Protein AF-A0A754MIR2-F1 (afdb_monomer)

Mean predicted aligned error: 6.43 Å

Solvent-accessible surface area (backbone atoms only — not comparable to full-atom values): 4749 Å² total; per-residue (Å²): 115,92,85,52,92,78,70,88,73,52,62,73,54,39,29,52,52,44,35,50,54,50,34,63,73,66,72,53,88,76,84,52,92,80,35,68,64,56,54,51,18,46,54,52,23,52,52,52,44,49,50,53,51,51,51,50,56,50,61,44,43,72,45,73,91,66,27,52,72,75,50,34,55,52,56,58,60,73,78,109

Radius of gyration: 18.64 Å; Cα contacts (8 Å, |Δi|>4): 40; chains: 1; bounding box: 45×24×44 Å

pLDDT: mean 87.51, std 11.71, range [50.97, 97.62]

Sequence (80 aa):
MADSQFARPELPQLIATIRSDLLTRFQQDVVLRRMDAEVYSRVQAAAVHTLYGYIDYLARNMLPDMCDEEWLYRHAMIKR

Organism: Salmonella enterica (NCBI:txid28901)

Foldseek 3Di:
DVPDPDDQDDLVVQLVVQLVVLCVVVVPPDDDCPPPSNVVSNVVSVVVSVVVVVVVLCVQLVDLVRHDPVSVVVVVVVVD

Secondary structure (DSSP, 8-state):
-TT---PPPPHHHHHHHHHHHHHHHHT-----TT-HHHHHHHHHHHHHHHHHHHHHHHHHHSSTTT--HHHHHHHHHHT-

Nearest PDB structures (foldseek):
  8r5w-assembly1_D  TM=4.843E-01  e=8.572E+00  Mus musculus
  5zgh-assembly1_K  TM=3.562E-01  e=8.052E+00  Cyanidioschyzon merolae strain 10D

Structure (mmCIF, N/CA/C/O backbone):
data_AF-A0A754MIR2-F1
#
_entry.id   AF-A0A754MIR2-F1
#
loop_
_atom_site.group_PDB
_atom_site.id
_atom_site.type_symbol
_atom_site.label_atom_id
_atom_site.label_alt_id
_atom_site.label_comp_id
_atom_site.label_asym_id
_atom_site.label_entity_id
_atom_site.label_seq_id
_atom_site.pdbx_PDB_ins_code
_atom_site.Cartn_x
_atom_site.Cartn_y
_atom_site.Cartn_z
_atom_site.occupancy
_atom_site.B_iso_or_equiv
_atom_site.auth_seq_id
_atom_site.auth_comp_id
_atom_site.auth_asym_id
_atom_site.auth_atom_id
_atom_site.pdbx_PDB_model_num
ATOM 1 N N . MET A 1 1 ? 1.289 -11.891 -14.771 1.00 50.97 1 MET A N 1
ATOM 2 C CA . MET A 1 1 ? 0.325 -11.311 -13.805 1.00 50.97 1 MET A CA 1
ATOM 3 C C . MET A 1 1 ? -1.134 -11.617 -14.147 1.00 50.97 1 MET A C 1
ATOM 5 O O . MET A 1 1 ? -1.934 -11.562 -13.230 1.00 50.97 1 MET A O 1
ATOM 9 N N . ALA A 1 2 ? -1.482 -11.993 -15.389 1.00 51.91 2 ALA A N 1
ATOM 10 C CA . ALA A 1 2 ? -2.859 -12.356 -15.764 1.00 51.91 2 ALA A CA 1
ATOM 11 C C . ALA A 1 2 ? -3.429 -13.592 -15.023 1.00 51.91 2 ALA A C 1
ATOM 13 O O . ALA A 1 2 ? -4.636 -13.663 -14.840 1.00 51.91 2 ALA A O 1
ATOM 14 N N . ASP A 1 3 ? -2.571 -14.495 -14.523 1.00 58.22 3 ASP A N 1
ATOM 15 C CA . ASP A 1 3 ? -2.983 -15.681 -13.742 1.00 58.22 3 ASP A CA 1
ATOM 16 C C . ASP A 1 3 ? -2.814 -15.526 -12.219 1.00 58.22 3 ASP A C 1
ATOM 18 O O . ASP A 1 3 ? -3.017 -16.471 -11.457 1.00 58.22 3 ASP A O 1
ATOM 22 N N . SER A 1 4 ? -2.414 -14.341 -11.744 1.00 62.38 4 SER A N 1
ATOM 23 C CA . SER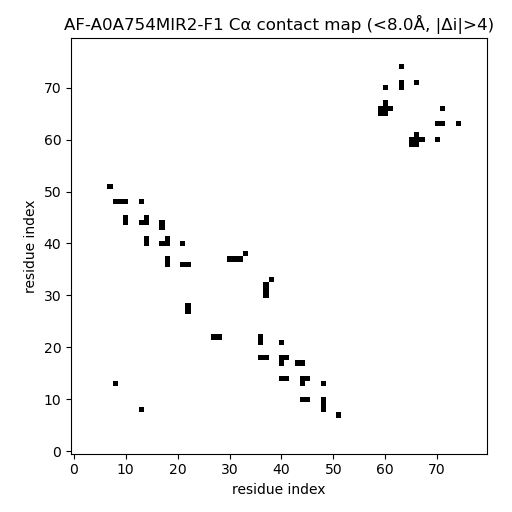 A 1 4 ? -2.374 -14.077 -10.306 1.00 62.38 4 SER A CA 1
ATOM 24 C C . SER A 1 4 ? -3.771 -13.670 -9.852 1.00 62.38 4 SER A C 1
ATOM 26 O O . SER A 1 4 ? -4.290 -12.654 -10.299 1.00 62.38 4 SER A O 1
ATOM 28 N N . GLN A 1 5 ? -4.366 -14.413 -8.917 1.00 69.88 5 GLN A N 1
ATOM 29 C CA . GLN A 1 5 ? -5.632 -14.029 -8.271 1.00 69.88 5 GLN A CA 1
ATOM 30 C C . GLN A 1 5 ? -5.507 -12.755 -7.406 1.00 69.88 5 GLN A C 1
ATOM 32 O O . GLN A 1 5 ? -6.469 -12.342 -6.762 1.00 69.88 5 GLN A O 1
ATOM 37 N N . PHE A 1 6 ? -4.323 -12.136 -7.347 1.00 75.81 6 PHE A N 1
ATOM 38 C CA . PHE A 1 6 ? -4.077 -10.940 -6.558 1.00 75.81 6 PHE A CA 1
ATOM 39 C C . PHE A 1 6 ? -4.507 -9.675 -7.310 1.00 75.81 6 PHE A C 1
ATOM 41 O O . PHE A 1 6 ? -3.824 -9.220 -8.227 1.00 75.81 6 PHE A O 1
ATOM 48 N N . ALA A 1 7 ? -5.612 -9.079 -6.863 1.00 84.12 7 ALA A N 1
ATOM 49 C CA . ALA A 1 7 ? -6.001 -7.716 -7.201 1.00 84.12 7 ALA A CA 1
ATOM 50 C C . ALA A 1 7 ? -5.677 -6.791 -6.021 1.00 84.12 7 ALA A C 1
ATOM 52 O O . ALA A 1 7 ? -6.018 -7.102 -4.876 1.00 84.12 7 ALA A O 1
ATOM 53 N N . ARG A 1 8 ? -5.026 -5.651 -6.291 1.00 88.38 8 ARG A N 1
ATOM 54 C CA . ARG A 1 8 ? -4.731 -4.644 -5.263 1.00 88.38 8 ARG A CA 1
ATOM 55 C C . ARG A 1 8 ? -6.050 -4.136 -4.662 1.00 88.38 8 ARG A C 1
ATOM 57 O O . ARG A 1 8 ? -6.864 -3.598 -5.409 1.00 88.38 8 ARG A O 1
ATOM 64 N N . PRO A 1 9 ? -6.259 -4.251 -3.340 1.00 93.31 9 PRO A N 1
ATOM 65 C CA . PRO A 1 9 ? -7.471 -3.739 -2.719 1.00 93.31 9 PRO A CA 1
ATOM 66 C C . PRO A 1 9 ? -7.493 -2.207 -2.696 1.00 93.31 9 PRO A C 1
ATOM 68 O O . PRO A 1 9 ? -6.470 -1.548 -2.464 1.00 93.31 9 PRO A O 1
ATOM 71 N N . GLU A 1 10 ? -8.682 -1.639 -2.870 1.00 94.69 10 GLU A N 1
ATOM 72 C CA . GLU A 1 10 ? -8.894 -0.197 -2.772 1.00 94.69 10 GLU A CA 1
ATOM 73 C C . GLU A 1 10 ? -8.780 0.289 -1.323 1.00 94.69 10 GLU A C 1
ATOM 75 O O . GLU A 1 10 ? -9.048 -0.449 -0.370 1.00 94.69 10 GLU A O 1
ATOM 80 N N . LEU A 1 11 ? -8.417 1.561 -1.126 1.00 96.00 11 LEU A N 1
ATOM 81 C CA . LEU A 1 11 ? -8.221 2.117 0.219 1.00 96.00 11 LEU A CA 1
ATOM 82 C C . LEU A 1 11 ? -9.439 1.910 1.150 1.00 96.00 11 LEU A C 1
ATOM 84 O O . LEU A 1 11 ? -9.235 1.478 2.286 1.00 96.00 11 LEU A O 1
ATOM 88 N N . PRO A 1 12 ? -10.699 2.135 0.719 1.00 96.19 12 PRO A N 1
ATOM 89 C CA . PRO A 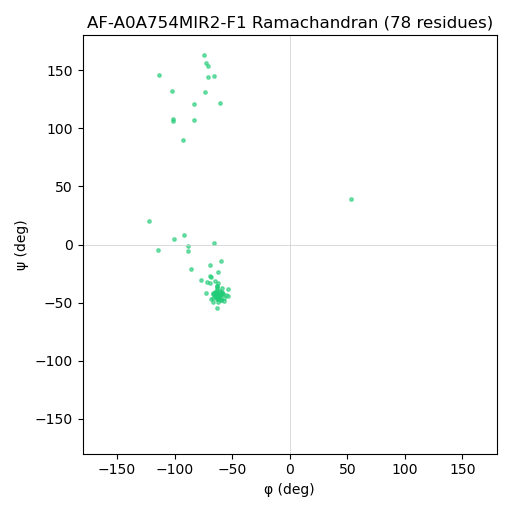1 12 ? -11.861 1.878 1.570 1.00 96.19 12 PRO A CA 1
ATOM 90 C C . PRO A 1 12 ? -12.012 0.403 1.962 1.00 96.19 12 PRO A C 1
ATOM 92 O O . PRO A 1 12 ? -12.458 0.114 3.072 1.00 96.19 12 PRO A O 1
ATOM 95 N N . GLN A 1 13 ? -11.616 -0.523 1.081 1.00 95.62 13 GLN A N 1
ATOM 96 C CA . GLN A 1 13 ? -11.643 -1.959 1.363 1.00 95.62 13 GLN A CA 1
ATOM 97 C C . GLN A 1 13 ? -10.605 -2.304 2.432 1.00 95.62 13 GLN A C 1
ATOM 99 O O . GLN A 1 13 ? -10.951 -2.940 3.422 1.00 95.62 13 GLN A O 1
ATOM 104 N N . LEU A 1 14 ? -9.373 -1.796 2.303 1.00 96.12 14 LEU A N 1
ATOM 105 C CA . LEU A 1 14 ? -8.321 -1.990 3.31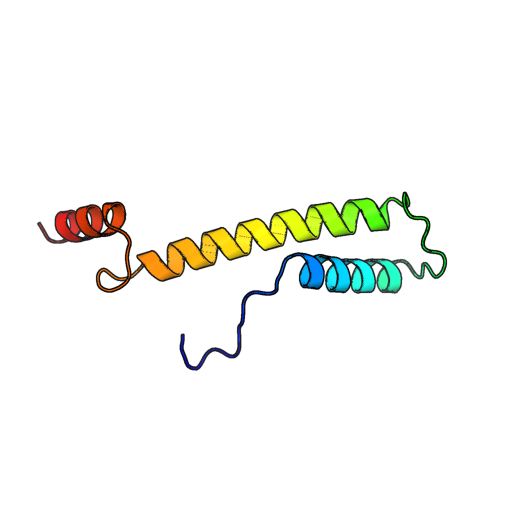0 1.00 96.12 14 LEU A CA 1
ATOM 106 C C . LEU A 1 14 ? -8.722 -1.439 4.679 1.00 96.12 14 LEU A C 1
ATOM 108 O O . LEU A 1 14 ? -8.510 -2.105 5.691 1.00 96.12 14 LEU A O 1
ATOM 112 N N . ILE A 1 15 ? -9.337 -0.253 4.720 1.00 95.56 15 ILE A N 1
ATOM 113 C CA . ILE A 1 15 ? -9.849 0.327 5.969 1.00 95.56 15 ILE A CA 1
ATOM 114 C C . ILE A 1 15 ? -10.892 -0.603 6.592 1.00 95.56 15 ILE A C 1
ATOM 116 O O . ILE A 1 15 ? -10.818 -0.883 7.787 1.00 95.56 15 ILE A O 1
ATOM 120 N N . ALA A 1 16 ? -11.855 -1.090 5.805 1.00 94.94 16 ALA A N 1
ATOM 121 C CA . ALA A 1 16 ? -12.908 -1.966 6.305 1.00 94.94 16 ALA A CA 1
ATOM 122 C C . ALA A 1 16 ? -12.350 -3.292 6.845 1.00 94.94 16 ALA A C 1
ATOM 124 O O . ALA A 1 16 ? -12.715 -3.683 7.955 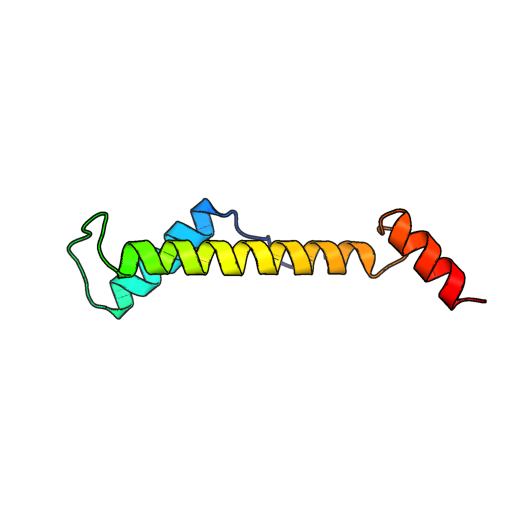1.00 94.94 16 ALA A O 1
ATOM 125 N N . THR A 1 17 ? -11.446 -3.938 6.102 1.00 95.25 17 THR A N 1
ATOM 126 C CA . THR A 1 17 ? -10.817 -5.207 6.489 1.00 95.25 17 THR A CA 1
ATOM 127 C C . THR A 1 17 ? -9.987 -5.056 7.760 1.00 95.25 17 THR A C 1
ATOM 129 O O . THR A 1 17 ? -10.260 -5.732 8.746 1.00 95.25 17 THR A O 1
ATOM 132 N N . ILE A 1 18 ? -9.042 -4.111 7.795 1.00 95.06 18 ILE A N 1
ATOM 133 C CA . ILE A 1 18 ? -8.159 -3.921 8.958 1.00 95.06 18 ILE A CA 1
ATOM 134 C C . ILE A 1 18 ? -8.965 -3.512 10.191 1.00 95.06 18 ILE A C 1
ATOM 136 O O . ILE A 1 18 ? -8.691 -3.974 11.297 1.00 95.06 18 ILE A O 1
ATOM 140 N N . ARG A 1 19 ? -9.986 -2.665 10.022 1.00 93.06 19 ARG A N 1
ATOM 141 C CA . ARG A 1 19 ? -10.881 -2.310 11.124 1.00 93.06 19 ARG A CA 1
ATOM 142 C C . ARG A 1 19 ? -11.605 -3.537 11.671 1.00 93.06 19 ARG A C 1
ATOM 144 O O . ARG A 1 19 ? -11.650 -3.694 12.886 1.00 93.06 19 ARG A O 1
ATOM 151 N N . SER A 1 20 ? -12.167 -4.378 10.801 1.00 92.38 20 SER A N 1
ATOM 152 C CA . SER A 1 20 ? -12.837 -5.615 11.215 1.00 92.38 20 SER A CA 1
ATOM 153 C C . SER A 1 20 ? -11.885 -6.500 12.016 1.00 92.38 20 SER A C 1
ATOM 155 O O . SER A 1 20 ? -12.214 -6.904 13.127 1.00 92.38 20 SER A O 1
ATOM 157 N N . ASP A 1 21 ? -10.674 -6.716 11.504 1.00 93.00 21 ASP A N 1
ATOM 158 C CA . ASP A 1 21 ? -9.668 -7.554 12.156 1.00 93.00 21 ASP A CA 1
ATOM 159 C C . ASP A 1 21 ? -9.269 -7.018 13.536 1.00 93.00 21 ASP A C 1
ATOM 161 O O . ASP A 1 21 ? -9.162 -7.785 14.495 1.00 93.00 21 ASP A O 1
ATOM 165 N N . LEU A 1 22 ? -9.066 -5.702 13.662 1.00 90.62 22 LEU A N 1
ATOM 166 C CA . LEU A 1 22 ? -8.713 -5.073 14.935 1.00 90.62 22 LEU A CA 1
ATOM 167 C C . LEU A 1 22 ? -9.849 -5.165 15.957 1.00 90.62 22 LEU A C 1
ATOM 169 O O . LEU A 1 22 ? -9.598 -5.543 17.099 1.00 90.62 22 LEU A O 1
ATOM 173 N N . LEU A 1 23 ? -11.089 -4.868 15.557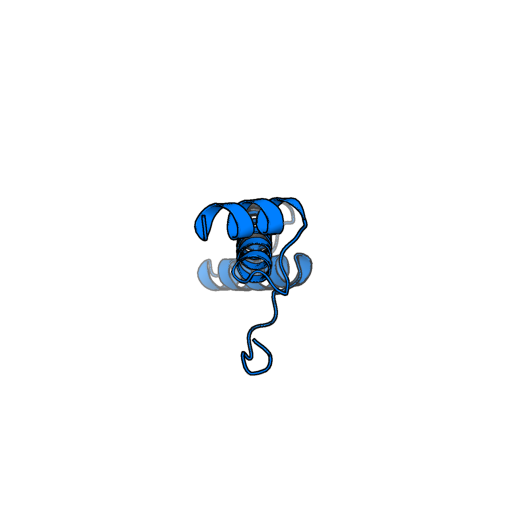 1.00 89.19 23 LEU A N 1
ATOM 174 C CA . LEU A 1 23 ? -12.247 -4.949 16.454 1.00 89.19 23 LEU A CA 1
ATOM 175 C C . LEU A 1 23 ? -12.481 -6.383 16.941 1.00 89.19 23 LEU A C 1
ATOM 177 O O . LEU A 1 23 ? -12.682 -6.598 18.136 1.00 89.19 23 LEU A O 1
ATOM 181 N N . THR A 1 24 ? -12.371 -7.371 16.045 1.00 90.19 24 THR A N 1
ATOM 182 C CA . THR A 1 24 ? -12.478 -8.790 16.405 1.00 90.19 24 THR A CA 1
ATOM 183 C C . THR A 1 24 ? -11.371 -9.212 17.371 1.00 90.19 24 THR A C 1
ATOM 185 O O . THR A 1 24 ? -11.647 -9.887 18.360 1.00 90.19 24 THR A O 1
ATOM 188 N N . ARG A 1 25 ? -10.118 -8.798 17.135 1.00 89.19 25 ARG A N 1
ATOM 189 C CA . ARG A 1 25 ? -8.985 -9.156 18.008 1.00 89.19 25 ARG A CA 1
ATOM 190 C C . ARG A 1 25 ? -9.047 -8.496 19.379 1.00 89.19 25 ARG A C 1
ATOM 192 O O . ARG A 1 25 ? -8.603 -9.100 20.350 1.00 89.19 25 ARG A O 1
ATOM 199 N N . PHE A 1 26 ? -9.581 -7.282 19.464 1.00 87.44 26 PHE A N 1
ATOM 200 C CA . PHE A 1 26 ? -9.729 -6.566 20.730 1.00 87.44 26 PHE A CA 1
ATOM 201 C C . PHE A 1 26 ? -11.038 -6.873 21.458 1.00 87.44 26 PHE A C 1
ATOM 203 O O . PHE A 1 26 ? -11.230 -6.355 22.555 1.00 87.44 26 PHE A O 1
ATOM 210 N N . GLN A 1 27 ? -11.908 -7.718 20.887 1.00 86.12 27 GLN A N 1
ATOM 211 C CA . GLN A 1 27 ? -13.216 -8.061 21.459 1.00 86.12 27 GLN A CA 1
ATOM 212 C C . GLN A 1 27 ? -14.042 -6.799 21.777 1.00 86.12 27 GLN A C 1
ATOM 214 O O . GLN A 1 27 ? -14.680 -6.689 22.822 1.00 86.12 27 GLN A O 1
ATOM 219 N N . GLN A 1 28 ? -13.969 -5.804 20.887 1.00 76.88 28 GLN A N 1
ATOM 220 C CA . GLN A 1 28 ? -14.621 -4.507 21.052 1.00 76.88 28 GLN A CA 1
ATOM 221 C C . GLN A 1 28 ? -15.899 -4.444 20.213 1.00 76.88 28 GLN A C 1
ATOM 223 O O . GLN A 1 28 ? -15.837 -4.260 18.999 1.00 76.88 28 GLN A O 1
ATOM 228 N N . ASP A 1 29 ? -17.055 -4.524 20.874 1.00 68.94 29 ASP A N 1
ATOM 229 C CA . ASP A 1 29 ? -18.367 -4.440 20.213 1.00 68.94 29 ASP A CA 1
ATOM 230 C C . ASP A 1 29 ? -18.859 -2.990 20.024 1.00 68.94 29 ASP A C 1
ATOM 232 O O . ASP A 1 29 ? -19.701 -2.710 19.169 1.00 68.94 29 ASP A O 1
ATOM 236 N N . VAL A 1 30 ? -18.330 -2.036 20.804 1.00 63.75 30 VAL A N 1
ATOM 237 C CA . VAL A 1 30 ? -18.753 -0.625 20.775 1.00 63.75 30 VAL A CA 1
ATOM 238 C C . VAL A 1 30 ? -17.761 0.216 19.976 1.00 63.75 30 VAL A C 1
ATOM 240 O O . VAL A 1 30 ? -16.658 0.516 20.430 1.00 63.75 30 VAL A O 1
ATOM 243 N N . VAL A 1 31 ? -18.174 0.653 18.785 1.00 65.94 31 VAL A N 1
ATOM 244 C CA . VAL A 1 31 ? -17.321 1.427 17.873 1.00 65.94 31 VAL A CA 1
ATOM 245 C C . VAL A 1 31 ? -17.517 2.926 18.100 1.00 65.94 31 VAL A C 1
ATOM 247 O O . VAL A 1 31 ? -18.355 3.579 17.476 1.00 65.94 31 VAL A O 1
ATOM 250 N N . LEU A 1 32 ? -16.728 3.508 19.003 1.00 72.44 32 LEU A N 1
ATOM 251 C CA . LEU A 1 32 ? -16.617 4.964 19.089 1.00 72.44 32 LEU A CA 1
ATOM 252 C C . LEU A 1 32 ? -15.796 5.478 17.899 1.00 72.44 32 LEU A C 1
ATOM 254 O O . LEU A 1 32 ? -14.690 5.015 17.640 1.00 72.44 32 LEU A O 1
ATOM 258 N N . ARG A 1 33 ? -16.297 6.509 17.206 1.00 62.59 33 ARG A N 1
ATOM 259 C CA . ARG A 1 33 ? -15.675 7.090 15.993 1.00 62.59 33 ARG A CA 1
ATOM 260 C C . ARG A 1 33 ? -14.247 7.633 16.204 1.00 62.59 33 ARG A C 1
ATOM 262 O O . ARG A 1 33 ? -13.567 7.936 15.228 1.00 62.59 33 ARG A O 1
ATOM 269 N N . ARG A 1 34 ? -13.829 7.809 17.464 1.00 66.69 34 ARG A N 1
ATOM 270 C CA . ARG A 1 34 ? -12.500 8.277 17.905 1.00 66.69 34 ARG A CA 1
ATOM 271 C C . ARG A 1 34 ? -11.792 7.276 18.827 1.00 66.69 34 ARG A C 1
ATOM 273 O O . ARG A 1 34 ? -10.917 7.667 19.584 1.00 66.69 34 ARG A O 1
ATOM 280 N N . MET A 1 35 ? -12.201 6.012 18.807 1.00 81.19 35 MET A N 1
ATOM 281 C CA . MET A 1 35 ? -11.473 4.956 19.501 1.00 81.19 35 MET A CA 1
ATOM 282 C C . MET A 1 35 ? -10.103 4.766 18.850 1.00 81.19 35 MET A C 1
ATOM 284 O O . MET A 1 35 ? -9.991 4.866 17.625 1.00 81.19 35 MET A O 1
ATOM 288 N N . ASP A 1 36 ? -9.080 4.449 19.640 1.00 84.19 36 ASP A N 1
ATOM 289 C CA . ASP A 1 36 ? -7.723 4.250 19.120 1.00 84.19 36 ASP A CA 1
ATOM 290 C C . ASP A 1 36 ? -7.702 3.218 17.986 1.00 84.19 36 ASP A C 1
ATOM 292 O O . ASP A 1 36 ? -7.052 3.438 16.968 1.00 84.19 36 ASP A O 1
ATOM 296 N N . ALA A 1 37 ? -8.500 2.149 18.085 1.00 85.06 37 ALA A N 1
ATOM 297 C CA . ALA A 1 37 ? -8.639 1.140 17.034 1.00 85.06 37 ALA A CA 1
ATOM 298 C C . ALA A 1 37 ? -9.127 1.714 15.684 1.00 85.06 37 ALA A C 1
ATOM 300 O O . ALA A 1 37 ? -8.636 1.313 14.629 1.00 85.06 37 ALA A O 1
ATOM 301 N N . GLU A 1 38 ? -10.043 2.689 15.690 1.00 87.81 38 GLU A N 1
ATOM 302 C CA . GLU A 1 38 ? -10.509 3.367 14.469 1.00 87.81 38 GLU A CA 1
ATOM 303 C C . GLU A 1 38 ? -9.386 4.201 13.840 1.00 87.81 38 GLU A C 1
ATOM 305 O O . GLU A 1 38 ? -9.186 4.151 12.625 1.00 87.81 38 GLU A O 1
ATOM 310 N N . VAL A 1 39 ? -8.606 4.920 14.652 1.00 90.31 39 VAL A N 1
ATOM 311 C CA . VAL A 1 39 ? -7.461 5.706 14.168 1.00 90.31 39 VAL A CA 1
ATOM 312 C C . VAL A 1 39 ? -6.364 4.784 13.630 1.00 90.31 39 VAL A C 1
ATOM 314 O O . VAL A 1 39 ? -5.917 4.960 12.494 1.00 90.31 39 VAL A O 1
ATOM 317 N N . TYR A 1 40 ? -5.987 3.757 14.395 1.00 90.75 40 TYR A N 1
ATOM 318 C CA . TYR A 1 40 ? -4.982 2.772 14.001 1.00 90.75 40 TYR A CA 1
ATOM 319 C C . TYR A 1 40 ? -5.355 2.052 12.707 1.00 90.75 40 TYR A C 1
ATOM 321 O O . TYR A 1 40 ? -4.498 1.913 11.834 1.00 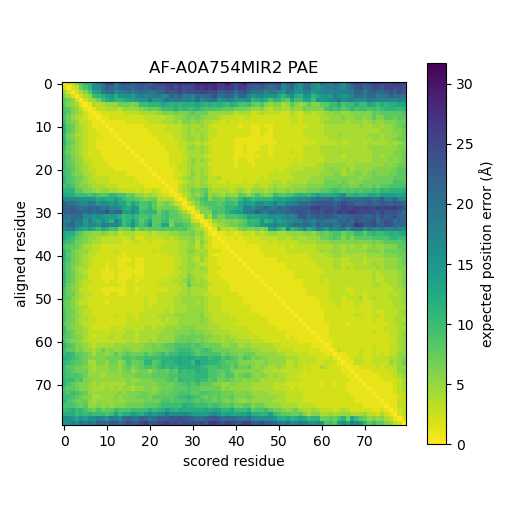90.75 40 TYR A O 1
ATOM 329 N N . SER A 1 41 ? -6.620 1.651 12.541 1.00 92.44 41 SER A N 1
ATOM 330 C CA . SER A 1 41 ? -7.069 0.968 11.322 1.00 92.44 41 SER A CA 1
ATOM 331 C C . SER A 1 41 ? -6.843 1.810 10.063 1.00 92.44 41 SER A C 1
ATOM 333 O O . SER A 1 41 ? -6.368 1.297 9.052 1.00 92.44 41 SER A O 1
ATOM 335 N N . ARG A 1 42 ? -7.099 3.123 10.129 1.00 93.75 42 ARG A N 1
ATOM 336 C CA . ARG A 1 42 ? -6.925 4.042 8.994 1.00 93.75 42 ARG A CA 1
ATOM 337 C C . ARG A 1 42 ? -5.461 4.315 8.692 1.00 93.75 42 ARG A C 1
ATOM 339 O O . ARG A 1 42 ? -5.087 4.333 7.523 1.00 93.75 42 ARG A O 1
ATOM 346 N N . VAL A 1 43 ? -4.641 4.507 9.726 1.00 95.62 43 VAL A N 1
ATOM 347 C CA . VAL A 1 43 ? -3.195 4.724 9.562 1.00 95.62 43 VAL A CA 1
ATOM 348 C C . VAL A 1 43 ? -2.546 3.493 8.929 1.00 95.62 43 VAL A C 1
ATOM 350 O O . VAL A 1 43 ? -1.815 3.624 7.949 1.00 95.62 43 VAL A O 1
ATOM 353 N N . GLN A 1 44 ? -2.863 2.295 9.426 1.00 96.00 44 GLN A N 1
ATOM 354 C CA . GLN A 1 44 ? -2.345 1.052 8.852 1.00 96.00 44 GLN A CA 1
ATOM 355 C C . GLN A 1 44 ? -2.850 0.832 7.423 1.00 96.00 44 GLN A C 1
ATOM 357 O O . GLN A 1 44 ? -2.049 0.528 6.541 1.00 96.00 44 GLN A O 1
ATOM 362 N N . ALA A 1 45 ? -4.139 1.059 7.155 1.00 96.94 45 ALA A N 1
ATOM 363 C CA . ALA A 1 45 ? -4.684 0.947 5.804 1.00 96.94 45 ALA A CA 1
ATOM 364 C C . ALA A 1 45 ? -4.000 1.901 4.814 1.00 96.94 45 ALA A C 1
ATOM 366 O O . ALA A 1 45 ? -3.660 1.485 3.710 1.00 96.94 45 ALA A O 1
ATOM 367 N N . ALA A 1 46 ? -3.742 3.153 5.205 1.00 97.00 46 ALA A N 1
ATOM 368 C CA . ALA A 1 46 ? -3.042 4.121 4.363 1.00 97.00 46 ALA A CA 1
ATOM 369 C C . ALA A 1 46 ? -1.584 3.712 4.086 1.00 97.00 46 ALA A C 1
ATOM 371 O O . ALA A 1 46 ? -1.119 3.820 2.946 1.00 97.00 46 ALA A O 1
ATOM 372 N N . ALA A 1 47 ? -0.879 3.197 5.100 1.00 97.62 47 ALA A N 1
ATOM 373 C CA . ALA A 1 47 ? 0.488 2.703 4.951 1.00 97.62 47 ALA A CA 1
ATOM 374 C C . ALA A 1 47 ? 0.552 1.514 3.978 1.00 97.62 47 ALA A C 1
ATOM 376 O O . ALA A 1 47 ? 1.331 1.531 3.025 1.00 97.62 47 ALA A O 1
ATOM 377 N N . VAL A 1 48 ? -0.322 0.521 4.166 1.00 96.44 48 VAL A N 1
ATOM 378 C CA . VAL A 1 48 ? -0.402 -0.670 3.306 1.00 96.44 48 VAL A CA 1
ATOM 379 C C . VAL A 1 48 ? -0.828 -0.301 1.883 1.00 96.44 48 VAL A C 1
ATOM 381 O O . VAL A 1 48 ? -0.236 -0.782 0.920 1.00 96.44 48 VAL A O 1
ATOM 384 N N . HIS A 1 49 ? -1.800 0.601 1.726 1.00 96.44 49 HIS A N 1
ATOM 385 C CA . HIS A 1 49 ? -2.247 1.063 0.412 1.00 96.44 49 HIS A CA 1
ATOM 386 C C . HIS A 1 49 ? -1.113 1.735 -0.369 1.00 96.44 49 HIS A C 1
ATOM 388 O O . HIS A 1 49 ? -0.921 1.449 -1.554 1.00 96.44 49 HIS A O 1
ATOM 394 N N . THR A 1 50 ? -0.340 2.595 0.297 1.00 96.56 50 THR A N 1
ATOM 395 C CA . THR A 1 50 ? 0.822 3.262 -0.306 1.00 96.56 50 THR A CA 1
ATOM 396 C C . THR A 1 50 ? 1.897 2.249 -0.689 1.00 96.56 50 THR A C 1
ATOM 398 O O . THR A 1 50 ? 2.395 2.286 -1.812 1.00 96.56 50 THR A O 1
ATOM 401 N N . LEU A 1 51 ? 2.198 1.293 0.196 1.00 96.44 51 LEU A N 1
ATOM 402 C CA . LEU A 1 51 ? 3.167 0.230 -0.073 1.00 96.44 51 LEU A CA 1
ATOM 403 C C . LEU A 1 51 ? 2.769 -0.610 -1.292 1.00 96.44 51 LEU A C 1
ATOM 405 O O . LEU A 1 51 ? 3.590 -0.823 -2.179 1.00 96.44 51 LEU A O 1
ATOM 409 N N . TYR A 1 52 ? 1.511 -1.048 -1.376 1.00 94.94 52 TYR A N 1
ATOM 410 C CA . TYR A 1 52 ? 1.030 -1.795 -2.539 1.00 94.94 52 TYR A CA 1
ATOM 411 C C . TYR A 1 52 ? 1.068 -0.969 -3.821 1.00 94.94 52 TYR A C 1
ATOM 413 O O . TYR A 1 52 ? 1.377 -1.518 -4.870 1.00 94.94 52 TYR A O 1
ATOM 421 N N . GLY A 1 53 ? 0.794 0.337 -3.748 1.00 94.69 53 GLY A N 1
ATOM 422 C CA . GLY A 1 53 ? 0.942 1.225 -4.904 1.00 94.69 53 GLY A CA 1
ATOM 423 C C . GLY A 1 53 ? 2.395 1.324 -5.373 1.00 94.69 53 GLY A C 1
ATOM 424 O O . GLY A 1 53 ? 2.667 1.263 -6.567 1.00 94.69 53 GLY A O 1
ATOM 425 N N . TYR A 1 54 ? 3.342 1.407 -4.438 1.00 95.31 54 TYR A N 1
ATOM 426 C CA . TYR A 1 54 ? 4.763 1.435 -4.771 1.00 95.31 54 TYR A CA 1
ATOM 427 C C . TYR A 1 54 ? 5.255 0.111 -5.372 1.00 95.31 54 TYR A C 1
ATOM 429 O O . TYR A 1 54 ? 5.989 0.116 -6.356 1.00 95.31 54 TYR A O 1
ATOM 437 N N . ILE A 1 55 ? 4.824 -1.027 -4.820 1.00 94.19 55 ILE A N 1
ATOM 438 C CA . ILE A 1 55 ? 5.158 -2.350 -5.366 1.00 94.19 55 ILE A CA 1
ATOM 439 C C . ILE A 1 55 ? 4.584 -2.513 -6.776 1.00 94.19 55 ILE A C 1
ATOM 441 O O . ILE A 1 55 ? 5.285 -3.011 -7.649 1.00 94.19 55 ILE A O 1
ATOM 445 N N . ASP A 1 56 ? 3.348 -2.073 -7.012 1.00 91.62 56 ASP A N 1
ATOM 446 C CA . ASP A 1 56 ? 2.724 -2.118 -8.337 1.00 91.62 56 ASP A CA 1
ATOM 447 C C . ASP A 1 56 ? 3.484 -1.251 -9.354 1.00 91.62 56 ASP A C 1
ATOM 449 O O . ASP A 1 56 ? 3.813 -1.706 -10.450 1.00 91.62 56 ASP A O 1
ATOM 453 N N . TYR A 1 57 ? 3.881 -0.040 -8.948 1.00 93.25 57 TYR A N 1
ATOM 454 C CA . TYR A 1 57 ? 4.743 0.826 -9.752 1.00 93.25 57 TYR A CA 1
ATOM 455 C C . TYR A 1 57 ? 6.071 0.147 -10.121 1.00 93.25 57 TYR A C 1
ATOM 457 O O . TYR A 1 57 ? 6.480 0.176 -11.284 1.00 93.25 57 TYR A O 1
ATOM 465 N N . LEU A 1 58 ? 6.737 -0.497 -9.156 1.00 93.50 58 LEU A N 1
ATOM 466 C CA . LEU A 1 58 ? 7.973 -1.237 -9.415 1.00 93.50 58 LEU A CA 1
ATOM 467 C C . LEU A 1 58 ? 7.739 -2.438 -10.337 1.00 93.50 58 LEU A C 1
ATOM 469 O O . LEU A 1 58 ? 8.520 -2.652 -11.261 1.00 93.50 58 LEU A O 1
ATOM 473 N N . ALA A 1 59 ? 6.668 -3.201 -10.112 1.00 91.44 59 ALA A N 1
ATOM 474 C CA . ALA A 1 59 ? 6.329 -4.371 -10.914 1.00 91.44 59 ALA A CA 1
ATOM 475 C C . ALA A 1 59 ? 6.097 -3.995 -12.383 1.00 91.44 59 ALA A C 1
ATOM 477 O O . ALA A 1 59 ? 6.617 -4.664 -13.276 1.00 91.44 59 ALA A O 1
ATOM 478 N N . ARG A 1 60 ? 5.389 -2.887 -12.635 1.00 91.44 60 ARG A N 1
ATOM 479 C CA . ARG A 1 60 ? 5.160 -2.362 -13.987 1.00 91.44 60 ARG A CA 1
ATOM 480 C C . ARG A 1 60 ? 6.454 -1.947 -14.690 1.00 91.44 60 ARG A C 1
ATOM 482 O O . ARG A 1 60 ? 6.589 -2.139 -15.892 1.00 91.44 60 ARG A O 1
ATOM 489 N N . ASN A 1 61 ? 7.410 -1.411 -13.941 1.00 94.00 61 ASN A N 1
ATOM 490 C CA . ASN A 1 61 ? 8.669 -0.902 -14.479 1.00 94.00 61 ASN A CA 1
ATOM 491 C C . ASN A 1 61 ? 9.794 -1.952 -14.582 1.00 94.00 61 ASN A C 1
ATOM 493 O O . ASN A 1 61 ? 10.868 -1.684 -15.130 1.00 94.00 61 ASN A O 1
ATOM 497 N N . MET A 1 62 ? 9.555 -3.162 -14.072 1.00 91.81 62 MET A N 1
ATOM 498 C CA . MET A 1 62 ? 10.559 -4.219 -13.976 1.00 91.81 62 MET A CA 1
ATOM 499 C C . MET A 1 62 ? 11.043 -4.720 -15.343 1.00 91.81 62 MET A C 1
ATOM 501 O O . MET A 1 62 ? 12.206 -5.102 -15.477 1.00 91.81 62 MET A O 1
ATOM 505 N N . LEU A 1 63 ? 10.173 -4.692 -16.356 1.00 91.38 63 LEU A N 1
ATOM 506 C CA . LEU A 1 63 ? 10.484 -5.089 -17.727 1.00 91.38 63 LEU A CA 1
ATOM 507 C C . LEU A 1 63 ? 10.418 -3.877 -18.674 1.00 91.38 63 LEU A C 1
ATOM 509 O O . LEU A 1 63 ? 9.595 -2.985 -18.470 1.00 91.38 63 LEU A O 1
ATOM 513 N N . PRO A 1 64 ? 11.270 -3.829 -19.714 1.00 92.00 64 PRO A N 1
ATOM 514 C CA . PRO A 1 64 ? 11.388 -2.662 -20.590 1.00 92.00 64 PRO A CA 1
ATOM 515 C C . PRO A 1 64 ? 10.169 -2.422 -21.493 1.00 92.00 64 PRO A C 1
ATOM 517 O O . PRO A 1 64 ? 10.018 -1.335 -22.034 1.00 92.00 64 PRO A O 1
ATOM 520 N N . ASP A 1 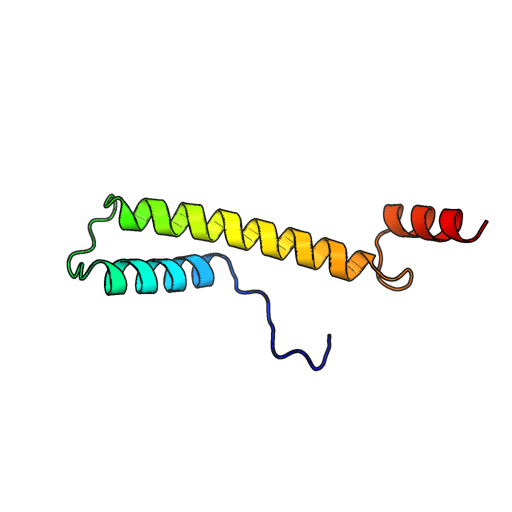65 ? 9.310 -3.419 -21.685 1.00 91.62 65 ASP A N 1
ATOM 521 C CA . ASP A 1 65 ? 8.130 -3.353 -22.553 1.00 91.62 65 ASP A CA 1
ATOM 522 C C . ASP A 1 65 ? 6.959 -2.574 -21.936 1.00 91.62 65 ASP A C 1
ATOM 524 O O . ASP A 1 65 ? 6.184 -1.962 -22.667 1.00 91.62 65 ASP A O 1
ATOM 528 N N . MET A 1 66 ? 6.840 -2.586 -20.606 1.00 89.50 66 MET A N 1
ATOM 529 C CA . MET A 1 66 ? 5.729 -1.967 -19.865 1.00 89.50 66 MET A CA 1
ATOM 530 C C . MET A 1 66 ? 6.156 -0.780 -18.993 1.00 89.50 66 MET A C 1
ATOM 532 O O . MET A 1 66 ? 5.300 -0.141 -18.368 1.00 89.50 66 MET A O 1
ATOM 536 N N . CYS A 1 67 ? 7.460 -0.505 -18.930 1.00 92.69 67 CYS A N 1
ATOM 537 C CA . CYS A 1 67 ? 8.023 0.542 -18.094 1.00 92.69 67 CYS A CA 1
ATOM 538 C C . CYS A 1 67 ? 7.734 1.954 -18.614 1.00 92.69 67 CYS A C 1
ATOM 540 O O . CYS A 1 67 ? 7.504 2.185 -19.802 1.00 92.69 67 CYS A O 1
ATOM 542 N N . ASP A 1 68 ? 7.773 2.905 -17.692 1.00 94.12 68 ASP A N 1
ATOM 543 C CA . ASP A 1 68 ? 7.668 4.324 -17.981 1.00 94.12 68 ASP A CA 1
ATOM 544 C C . ASP A 1 68 ? 8.977 4.842 -18.606 1.00 94.12 68 ASP A C 1
ATOM 546 O O . ASP A 1 68 ? 10.039 4.221 -18.503 1.00 94.12 68 ASP A O 1
ATOM 550 N N . GLU A 1 69 ? 8.924 6.019 -19.233 1.00 94.50 69 GLU A N 1
ATOM 551 C CA . GLU A 1 69 ? 10.029 6.554 -20.042 1.00 94.50 69 GLU A CA 1
ATOM 552 C C . GLU A 1 69 ? 11.367 6.635 -19.280 1.00 94.50 69 GLU A C 1
ATOM 554 O O . GLU A 1 69 ? 12.412 6.233 -19.794 1.00 94.50 69 GLU A O 1
ATOM 559 N N . GLU A 1 70 ? 11.349 7.092 -18.024 1.00 94.12 70 GLU A N 1
ATOM 560 C CA . GLU A 1 70 ? 12.565 7.193 -17.209 1.00 94.12 70 GLU A CA 1
ATOM 561 C C . GLU A 1 70 ? 13.224 5.821 -16.985 1.00 94.12 70 GLU A C 1
ATOM 563 O O . GLU A 1 70 ? 14.448 5.682 -17.059 1.00 94.12 70 GLU A O 1
ATOM 568 N N . TRP A 1 71 ? 12.418 4.787 -16.744 1.00 95.06 71 TRP A N 1
ATOM 569 C CA . TRP A 1 71 ? 12.907 3.423 -16.572 1.00 95.06 71 TRP A CA 1
ATOM 570 C C . TRP A 1 71 ? 13.379 2.815 -17.888 1.00 95.06 71 TRP A C 1
ATOM 572 O O . TRP A 1 71 ? 14.362 2.074 -17.884 1.00 95.06 71 TRP A O 1
ATOM 582 N N . LEU A 1 72 ? 12.761 3.174 -19.013 1.00 94.81 72 LEU A N 1
ATOM 583 C CA . LEU A 1 72 ? 13.197 2.721 -20.329 1.00 94.81 72 LEU A CA 1
ATOM 584 C C . LEU A 1 72 ? 14.621 3.196 -20.641 1.00 94.81 72 LEU A C 1
ATOM 586 O O . LEU A 1 72 ? 15.458 2.394 -21.065 1.00 94.81 72 LEU A O 1
ATOM 590 N N . TYR A 1 73 ? 14.937 4.466 -20.363 1.00 95.00 73 TYR A N 1
ATOM 591 C CA . TYR A 1 73 ? 16.306 4.975 -20.509 1.00 95.00 73 TYR A CA 1
ATOM 592 C C . TYR A 1 73 ? 17.295 4.229 -19.605 1.00 95.00 73 TYR A C 1
ATOM 594 O O . TYR A 1 73 ? 18.399 3.898 -20.044 1.00 95.00 73 TYR A O 1
ATOM 602 N N . ARG A 1 74 ? 16.902 3.910 -18.364 1.00 92.94 74 ARG A N 1
ATOM 603 C CA . ARG A 1 74 ? 17.736 3.115 -17.446 1.00 92.94 74 ARG A CA 1
ATOM 604 C C . ARG A 1 74 ? 17.994 1.712 -17.996 1.00 92.94 74 ARG A C 1
ATOM 606 O O . ARG A 1 74 ? 19.144 1.285 -18.036 1.00 92.94 74 ARG A O 1
ATOM 613 N N . HIS A 1 75 ? 16.960 1.023 -18.479 1.00 94.00 75 HIS A N 1
ATOM 614 C CA . HIS A 1 75 ? 17.088 -0.292 -19.120 1.00 94.00 75 HIS A CA 1
ATOM 615 C C . HIS A 1 75 ? 18.016 -0.252 -20.339 1.00 94.00 75 HIS A C 1
ATOM 617 O O . HIS A 1 75 ? 18.853 -1.140 -20.504 1.00 94.00 75 HIS A O 1
ATOM 623 N N . ALA A 1 76 ? 17.922 0.794 -21.166 1.00 92.75 76 ALA A N 1
ATOM 624 C CA . ALA A 1 76 ? 18.801 0.978 -22.319 1.00 92.75 76 ALA A CA 1
ATOM 625 C C . ALA A 1 76 ? 20.275 1.153 -21.912 1.00 92.75 76 ALA A C 1
ATOM 627 O O . ALA A 1 76 ? 21.162 0.614 -22.574 1.00 92.75 76 ALA A O 1
ATOM 628 N N . MET A 1 77 ? 20.547 1.851 -20.804 1.00 93.50 77 MET A N 1
ATOM 629 C CA . MET 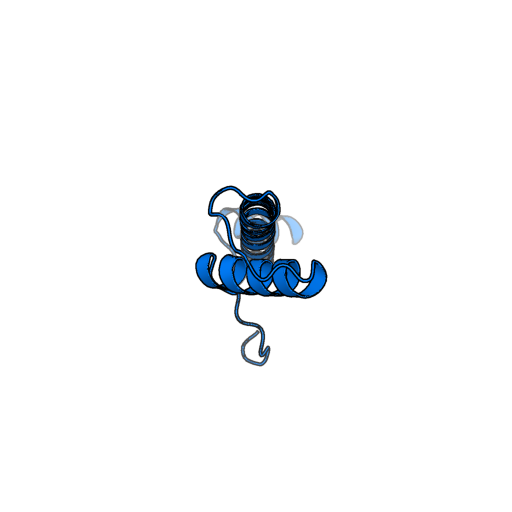A 1 77 ? 21.908 2.01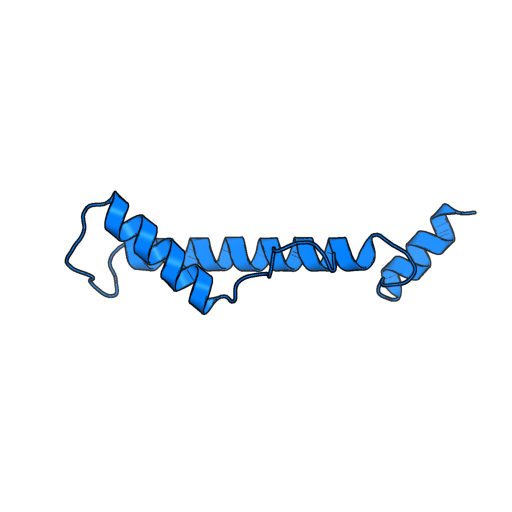9 -20.285 1.00 93.50 77 MET A CA 1
ATOM 630 C C . MET A 1 77 ? 22.517 0.727 -19.724 1.00 93.50 77 MET A C 1
ATOM 632 O O . MET A 1 77 ? 23.733 0.582 -19.771 1.00 93.50 77 MET A O 1
ATOM 636 N N . ILE A 1 78 ? 21.707 -0.218 -19.234 1.00 89.12 78 ILE A N 1
ATOM 637 C CA . ILE A 1 78 ? 22.201 -1.489 -18.668 1.00 89.12 78 ILE A CA 1
ATOM 638 C C . ILE A 1 78 ? 22.815 -2.404 -19.741 1.00 89.12 78 ILE A C 1
ATOM 640 O O . ILE A 1 78 ? 23.684 -3.213 -19.430 1.00 89.12 78 ILE A O 1
ATOM 644 N N . LYS A 1 79 ? 22.372 -2.304 -21.001 1.00 73.62 79 LYS A N 1
ATOM 645 C CA . LYS A 1 79 ? 22.843 -3.167 -22.103 1.00 73.62 79 LYS A CA 1
ATOM 646 C C . LYS A 1 79 ? 24.036 -2.607 -22.889 1.00 73.62 79 LYS A C 1
ATOM 648 O O . LYS A 1 79 ? 24.372 -3.166 -23.933 1.00 73.62 79 LYS A O 1
ATOM 653 N N . ARG A 1 80 ? 24.634 -1.511 -22.426 1.00 56.78 80 ARG A N 1
ATOM 654 C CA . ARG A 1 80 ? 25.804 -0.880 -23.042 1.00 56.78 80 ARG A CA 1
ATOM 655 C C . ARG A 1 80 ? 27.093 -1.357 -22.386 1.00 56.78 80 ARG A C 1
ATOM 657 O O . ARG A 1 80 ? 28.076 -1.511 -23.139 1.00 56.78 80 ARG A O 1
#